Protein AF-A0A842MGS4-F1 (afdb_monomer_lite)

Foldseek 3Di:
DDVVVVVVVVVVVVVQVCQFQLPVDDQVVLQVVCCVPPCDPQVQWAWDQDPVRDIDTDRPWGWDWDRGTQFIWIDTPRDIWTQGSVGDTHD

Sequence (91 aa):
MSPKILALAAILTLAVALLAWAPWLDDNELHDMVLREKAEKDGTRGWVIMPDGSMEYTLICDYKVNWVPFGRWVASCEGGYFVTPWGQILP

pLDDT: mean 95.26, std 3.43, range [68.31, 98.0]

Structure (mmCIF, N/CA/C/O backbone):
data_AF-A0A842MGS4-F1
#
_entry.id   AF-A0A842MGS4-F1
#
loop_
_atom_site.group_PDB
_atom_site.id
_atom_site.type_symbol
_atom_site.label_atom_id
_atom_site.label_alt_id
_atom_site.label_comp_id
_atom_site.label_asym_id
_atom_site.label_entity_id
_atom_site.label_seq_id
_atom_site.pdbx_PDB_ins_code
_atom_site.Cartn_x
_atom_site.Cartn_y
_atom_site.Cartn_z
_atom_site.occupancy
_atom_site.B_iso_or_equiv
_atom_site.auth_seq_id
_atom_site.auth_comp_id
_atom_site.auth_asym_id
_atom_site.auth_atom_id
_atom_site.pdbx_PDB_model_num
ATOM 1 N N . MET A 1 1 ? -20.078 -11.477 35.803 1.00 68.31 1 MET A N 1
ATOM 2 C CA . MET A 1 1 ? -19.087 -10.513 35.267 1.00 68.31 1 MET A CA 1
ATOM 3 C C . MET A 1 1 ? -19.642 -9.106 35.460 1.00 68.31 1 MET A C 1
ATOM 5 O O . MET A 1 1 ? -20.838 -8.935 35.270 1.00 68.31 1 MET A O 1
ATOM 9 N N . SER A 1 2 ? -18.846 -8.130 35.911 1.00 92.69 2 SER A N 1
ATOM 10 C CA . SER A 1 2 ? -19.349 -6.765 36.170 1.00 92.69 2 SER A CA 1
ATOM 11 C C . SER A 1 2 ? -19.786 -6.082 34.861 1.00 92.69 2 SER A C 1
ATOM 13 O O . SER A 1 2 ? -19.076 -6.229 33.864 1.00 92.69 2 SER A O 1
ATOM 15 N N . PRO A 1 3 ? -20.888 -5.305 34.832 1.00 92.19 3 PRO A N 1
ATOM 16 C CA . PRO A 1 3 ? -21.329 -4.584 33.631 1.00 92.19 3 PRO A CA 1
ATOM 17 C C . PRO A 1 3 ? -20.251 -3.637 33.081 1.00 92.19 3 PRO A C 1
ATOM 19 O O . PRO A 1 3 ? -20.150 -3.445 31.874 1.00 92.19 3 PRO A O 1
ATOM 22 N N . LYS A 1 4 ? -19.375 -3.118 33.952 1.00 94.56 4 LYS A N 1
ATOM 23 C CA . LYS A 1 4 ? -18.212 -2.309 33.555 1.00 94.56 4 LYS A CA 1
ATOM 24 C C . LYS A 1 4 ? -17.190 -3.116 32.745 1.00 94.56 4 LYS A C 1
ATOM 26 O O . LYS A 1 4 ? -16.637 -2.612 31.777 1.00 94.56 4 LYS A O 1
ATOM 31 N N . ILE A 1 5 ? -16.966 -4.374 33.130 1.00 95.25 5 ILE A N 1
ATOM 32 C CA . ILE A 1 5 ? -16.043 -5.287 32.438 1.00 95.25 5 ILE A CA 1
ATOM 33 C C . ILE A 1 5 ? -16.622 -5.682 31.076 1.00 95.25 5 ILE A C 1
ATOM 35 O O . ILE A 1 5 ? -15.896 -5.700 30.089 1.00 95.25 5 ILE A O 1
ATOM 39 N N . LEU A 1 6 ? -17.932 -5.937 31.009 1.00 95.44 6 LEU A N 1
ATOM 40 C CA . LEU A 1 6 ? -18.641 -6.203 29.752 1.00 95.44 6 LEU A CA 1
ATOM 41 C C . LEU A 1 6 ? -18.538 -5.029 28.772 1.00 95.44 6 LEU A C 1
ATOM 43 O O . LEU A 1 6 ? -18.207 -5.240 27.609 1.00 95.44 6 LEU A O 1
ATOM 47 N N . ALA A 1 7 ? -18.766 -3.801 29.243 1.00 96.50 7 ALA A N 1
ATOM 48 C CA . ALA A 1 7 ? -18.646 -2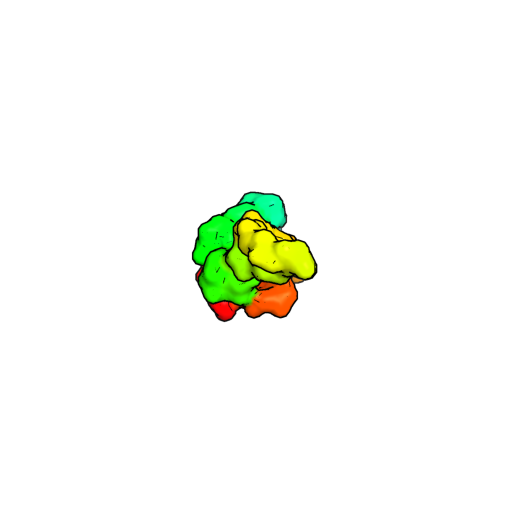.606 28.411 1.00 96.50 7 ALA A CA 1
ATOM 49 C C . ALA A 1 7 ? -17.214 -2.413 27.884 1.00 96.50 7 ALA A C 1
ATOM 51 O O . ALA A 1 7 ? -17.026 -2.165 26.696 1.00 96.50 7 ALA A O 1
ATOM 52 N N . LEU A 1 8 ? -16.203 -2.582 28.745 1.00 97.19 8 LEU A N 1
ATOM 53 C CA . LEU A 1 8 ? -14.799 -2.478 28.342 1.00 97.19 8 LEU A CA 1
ATOM 54 C C . LEU A 1 8 ? -14.433 -3.528 27.285 1.00 97.19 8 LEU A C 1
ATOM 56 O O . LEU A 1 8 ? -13.807 -3.194 26.282 1.00 97.19 8 LEU A O 1
ATOM 60 N N . ALA A 1 9 ? -14.849 -4.779 27.493 1.00 97.25 9 ALA A N 1
ATOM 61 C CA . ALA A 1 9 ? -14.612 -5.854 26.538 1.00 97.25 9 ALA A CA 1
ATOM 62 C C . ALA A 1 9 ? -15.260 -5.544 25.182 1.00 97.25 9 ALA A C 1
ATOM 64 O O . ALA A 1 9 ? -14.598 -5.664 24.158 1.00 97.25 9 ALA A O 1
ATOM 65 N N . ALA A 1 10 ? -16.507 -5.062 25.172 1.00 97.31 10 ALA A N 1
ATOM 66 C CA . ALA A 1 10 ? -17.202 -4.690 23.942 1.00 97.31 10 ALA A CA 1
ATOM 67 C C . ALA A 1 10 ? -16.488 -3.561 23.177 1.00 97.31 10 ALA A C 1
ATOM 69 O O . ALA A 1 10 ? -16.315 -3.660 21.963 1.00 97.31 10 ALA A O 1
ATOM 70 N N . ILE A 1 11 ? -16.028 -2.518 23.879 1.00 97.81 11 ILE A N 1
ATOM 71 C CA . ILE A 1 11 ? -15.265 -1.413 23.275 1.00 97.81 11 ILE A CA 1
ATOM 72 C C . ILE A 1 11 ? -13.957 -1.929 22.674 1.00 97.81 11 ILE A C 1
ATOM 74 O O . ILE A 1 11 ? -13.623 -1.588 21.541 1.00 97.81 11 ILE A O 1
ATOM 78 N N . LEU A 1 12 ? -13.229 -2.773 23.410 1.00 97.62 12 LEU A N 1
ATOM 79 C CA . LEU A 1 12 ? -11.972 -3.345 22.937 1.00 97.62 12 LEU A CA 1
ATOM 80 C C . LEU A 1 12 ? -12.192 -4.214 21.692 1.00 97.62 12 LEU A C 1
ATOM 82 O O . LEU A 1 12 ? -11.466 -4.078 20.712 1.00 97.62 12 LEU A O 1
ATOM 86 N N . THR A 1 13 ? -13.220 -5.064 21.698 1.00 97.62 13 THR A N 1
ATOM 87 C CA . THR A 1 13 ? -13.577 -5.896 20.543 1.00 97.62 13 THR A CA 1
ATOM 88 C C . THR A 1 13 ? -13.928 -5.043 19.327 1.00 97.62 13 THR A C 1
ATOM 90 O O . THR A 1 13 ? -13.457 -5.335 18.230 1.00 97.62 13 THR A O 1
ATOM 93 N N . LEU A 1 14 ? -14.695 -3.964 19.509 1.00 97.31 14 LEU A N 1
ATOM 94 C CA . LEU A 1 14 ? -15.033 -3.046 18.423 1.00 97.31 14 LEU A CA 1
ATOM 95 C C . LEU A 1 14 ? -13.792 -2.337 17.866 1.00 97.31 14 LEU A C 1
ATOM 97 O O . LEU A 1 14 ? -13.630 -2.255 16.651 1.00 97.31 14 LEU A O 1
ATOM 101 N N . ALA A 1 15 ? -12.897 -1.867 18.737 1.00 96.06 15 ALA A N 1
ATOM 102 C CA . ALA A 1 15 ? -11.654 -1.221 18.325 1.00 96.06 15 ALA A CA 1
ATOM 103 C C . ALA A 1 15 ? -10.765 -2.170 17.504 1.00 96.06 15 ALA A C 1
ATOM 105 O O . ALA A 1 15 ? -10.250 -1.784 16.455 1.00 96.06 15 ALA A O 1
ATOM 106 N N . VAL A 1 16 ? -10.635 -3.430 17.932 1.00 96.31 16 VAL A N 1
ATOM 107 C CA . VAL A 1 16 ? -9.884 -4.456 17.190 1.00 96.31 16 VAL A CA 1
ATOM 108 C C . VAL A 1 16 ? -10.545 -4.764 15.846 1.00 96.31 16 VAL A C 1
ATOM 110 O O . VAL A 1 16 ? -9.841 -4.871 14.847 1.00 96.31 16 VAL A O 1
ATOM 113 N N . ALA A 1 17 ? -11.877 -4.854 15.788 1.00 96.25 17 ALA A N 1
ATOM 114 C CA . ALA A 1 17 ? -12.597 -5.082 14.535 1.00 96.25 17 ALA A CA 1
ATOM 115 C C . ALA A 1 17 ? -12.405 -3.927 13.535 1.00 96.25 17 ALA A C 1
ATOM 117 O O . ALA A 1 17 ? -12.162 -4.171 12.353 1.00 96.25 17 ALA A O 1
ATOM 118 N N . LEU A 1 18 ? -12.448 -2.676 14.009 1.00 95.69 18 LEU A N 1
ATOM 119 C CA . LEU A 1 18 ? -12.193 -1.493 13.183 1.00 95.69 18 LEU A CA 1
ATOM 120 C C . LEU A 1 18 ? -10.758 -1.460 12.658 1.00 95.69 18 LEU A C 1
ATOM 122 O O . LEU A 1 18 ? -10.558 -1.166 11.485 1.00 95.69 18 LEU A O 1
ATOM 126 N N . LEU A 1 19 ? -9.772 -1.799 13.493 1.00 94.69 19 LEU A N 1
ATOM 127 C CA . LEU A 1 19 ? -8.374 -1.902 13.067 1.00 94.69 19 LEU A CA 1
ATOM 128 C C . LEU A 1 19 ? -8.160 -3.038 12.068 1.00 94.69 19 LEU A C 1
ATOM 130 O O . LEU A 1 19 ? -7.432 -2.857 11.099 1.00 94.69 19 LEU A O 1
ATOM 134 N N . ALA A 1 20 ? -8.797 -4.190 12.280 1.00 95.00 20 ALA A N 1
ATOM 135 C CA . ALA A 1 20 ? -8.691 -5.327 11.376 1.00 95.00 20 ALA A CA 1
ATOM 136 C C . ALA A 1 20 ? -9.269 -4.999 9.993 1.00 95.00 20 ALA A C 1
ATOM 138 O O . ALA A 1 20 ? -8.671 -5.360 8.984 1.00 95.00 20 ALA A O 1
ATOM 139 N N . TRP A 1 21 ? -10.404 -4.298 9.939 1.00 94.81 21 TRP A N 1
ATOM 140 C CA . TRP A 1 21 ? -11.025 -3.899 8.677 1.00 94.81 21 TRP A CA 1
ATOM 141 C C . TRP A 1 21 ? -10.305 -2.713 8.016 1.00 94.81 21 TRP A C 1
ATOM 143 O O . TRP A 1 21 ? -10.105 -2.721 6.800 1.00 94.81 21 TRP A O 1
ATOM 153 N N . ALA A 1 22 ? -9.883 -1.731 8.819 1.00 95.00 22 ALA A N 1
ATOM 154 C CA . ALA A 1 22 ? -9.291 -0.464 8.393 1.00 95.00 22 ALA A CA 1
ATOM 155 C C . ALA A 1 22 ? -10.095 0.204 7.251 1.00 95.00 22 ALA A C 1
ATOM 157 O O . ALA A 1 22 ? -9.587 0.347 6.135 1.00 95.00 22 ALA A O 1
ATOM 158 N N . PRO A 1 23 ? -11.368 0.587 7.491 1.00 94.62 23 PRO A N 1
ATOM 159 C CA . PRO A 1 23 ? -12.245 1.151 6.459 1.00 94.62 23 PRO A CA 1
ATOM 160 C C . PRO A 1 23 ? -11.824 2.543 5.971 1.00 94.62 23 PRO A C 1
ATOM 162 O O . PRO A 1 23 ? -12.338 3.012 4.965 1.00 94.62 23 PRO A O 1
ATOM 165 N N . TRP A 1 24 ? -10.919 3.216 6.683 1.00 95.19 24 TRP A N 1
ATOM 166 C CA . TRP A 1 24 ? -10.385 4.525 6.295 1.00 95.19 24 TRP A CA 1
ATOM 167 C C . TRP A 1 24 ? -9.225 4.442 5.294 1.00 95.19 24 TRP A C 1
ATOM 169 O O . TRP A 1 24 ? -8.748 5.479 4.850 1.00 95.19 24 TRP A O 1
ATOM 179 N N . LEU A 1 25 ? -8.741 3.238 4.971 1.00 96.38 25 LEU A N 1
ATOM 180 C CA . LEU A 1 25 ? -7.750 3.038 3.919 1.00 96.38 25 LEU A CA 1
ATOM 181 C C . LEU A 1 25 ? -8.454 2.950 2.560 1.00 96.38 25 LEU A C 1
ATOM 183 O O . LEU A 1 25 ? -9.187 1.985 2.320 1.00 96.38 25 LEU A O 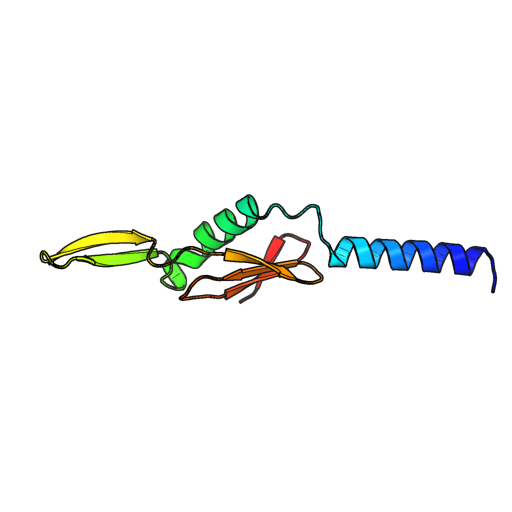1
ATOM 187 N N . ASP A 1 26 ? -8.214 3.939 1.697 1.00 96.94 26 ASP A N 1
ATOM 188 C CA . ASP A 1 26 ? -8.682 3.950 0.310 1.00 96.94 26 ASP A CA 1
ATOM 189 C C . ASP A 1 26 ? -7.721 3.170 -0.593 1.00 96.94 26 ASP A C 1
ATOM 191 O O . ASP A 1 26 ? -6.518 3.428 -0.626 1.00 96.94 26 ASP A O 1
ATOM 195 N N . ASP A 1 27 ? -8.250 2.195 -1.329 1.00 97.62 27 ASP A N 1
ATOM 196 C CA . ASP A 1 27 ? -7.418 1.295 -2.124 1.00 97.62 27 ASP A CA 1
ATOM 197 C C . ASP A 1 27 ? -6.732 2.021 -3.299 1.00 97.62 27 ASP A C 1
ATOM 199 O O . ASP A 1 27 ? -5.605 1.669 -3.641 1.00 97.62 27 ASP A O 1
ATOM 203 N N . ASN A 1 28 ? -7.341 3.061 -3.886 1.00 98.00 28 ASN A N 1
ATOM 204 C CA . ASN A 1 28 ? -6.710 3.812 -4.979 1.00 98.00 28 ASN A CA 1
ATOM 205 C C . ASN A 1 28 ? -5.590 4.714 -4.452 1.00 98.00 28 ASN A C 1
ATOM 207 O O . ASN A 1 28 ? -4.514 4.778 -5.040 1.00 98.00 28 ASN A O 1
ATOM 211 N N . GLU A 1 29 ? -5.803 5.370 -3.311 1.00 97.62 29 GLU A N 1
ATOM 212 C CA . GLU A 1 29 ? -4.764 6.177 -2.667 1.00 97.62 29 GLU A CA 1
ATOM 213 C C . GLU A 1 29 ? -3.551 5.319 -2.285 1.00 97.62 29 GLU A C 1
ATOM 215 O O . GLU A 1 29 ? -2.402 5.711 -2.507 1.00 97.62 29 GLU A O 1
ATOM 220 N N . LEU A 1 30 ? -3.796 4.117 -1.759 1.00 97.50 30 LEU A N 1
ATOM 221 C CA . LEU A 1 30 ? -2.741 3.171 -1.409 1.00 97.50 30 LEU A CA 1
ATOM 222 C C . LEU A 1 30 ? -1.995 2.636 -2.625 1.00 97.50 30 LEU A C 1
ATOM 224 O O . LEU A 1 30 ? -0.766 2.543 -2.592 1.00 97.50 30 LEU A O 1
ATOM 228 N N . HIS A 1 31 ? -2.728 2.303 -3.684 1.00 97.75 31 HIS A N 1
ATOM 229 C CA . HIS A 1 31 ? -2.156 1.940 -4.970 1.00 97.75 31 HIS A CA 1
ATOM 230 C C . HIS A 1 31 ? -1.195 3.025 -5.466 1.00 97.75 31 HIS A C 1
ATOM 232 O O . HIS A 1 31 ? -0.011 2.759 -5.678 1.00 97.75 31 HIS A O 1
ATOM 238 N N . ASP A 1 32 ? -1.675 4.264 -5.568 1.00 97.62 32 ASP A N 1
ATOM 239 C CA . ASP A 1 32 ? -0.911 5.384 -6.116 1.00 97.62 32 ASP A CA 1
ATOM 240 C C . ASP A 1 32 ? 0.294 5.742 -5.244 1.00 97.62 32 ASP A C 1
ATOM 242 O O . ASP A 1 32 ? 1.359 6.110 -5.748 1.00 97.62 32 ASP A O 1
ATOM 246 N N . MET A 1 33 ? 0.150 5.618 -3.924 1.00 97.31 33 MET A N 1
ATOM 247 C CA . MET A 1 33 ? 1.240 5.809 -2.975 1.00 97.31 33 MET A CA 1
ATOM 248 C C . MET A 1 33 ? 2.355 4.775 -3.186 1.00 97.31 33 MET A C 1
ATOM 250 O O . MET A 1 33 ? 3.520 5.158 -3.313 1.00 97.31 33 MET A O 1
ATOM 254 N N . VAL A 1 34 ? 2.018 3.483 -3.258 1.00 97.25 34 VAL A N 1
ATOM 255 C CA . VAL A 1 34 ? 3.005 2.411 -3.476 1.00 97.25 34 VAL A CA 1
ATOM 256 C C . VAL A 1 34 ? 3.629 2.530 -4.864 1.0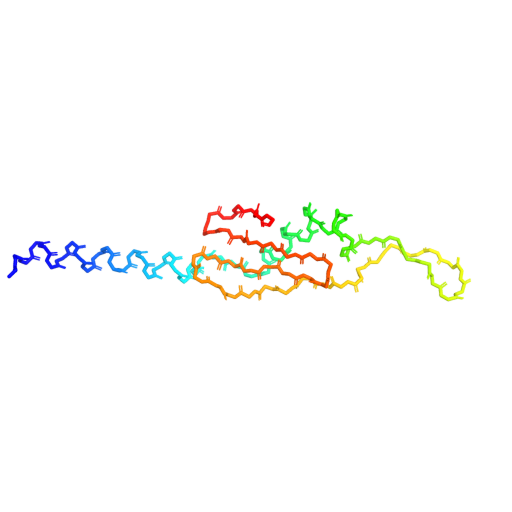0 97.25 34 VAL A C 1
ATOM 258 O O . VAL A 1 34 ? 4.856 2.499 -4.978 1.00 97.25 34 VAL A O 1
ATOM 261 N N . LEU A 1 35 ? 2.819 2.776 -5.896 1.00 96.75 35 LEU A N 1
ATOM 262 C CA . LEU A 1 35 ? 3.287 2.993 -7.263 1.00 96.75 35 LEU A CA 1
ATOM 263 C C . LEU A 1 35 ? 4.311 4.134 -7.326 1.00 96.75 35 LEU A C 1
ATOM 265 O O . LEU A 1 35 ? 5.384 3.986 -7.908 1.00 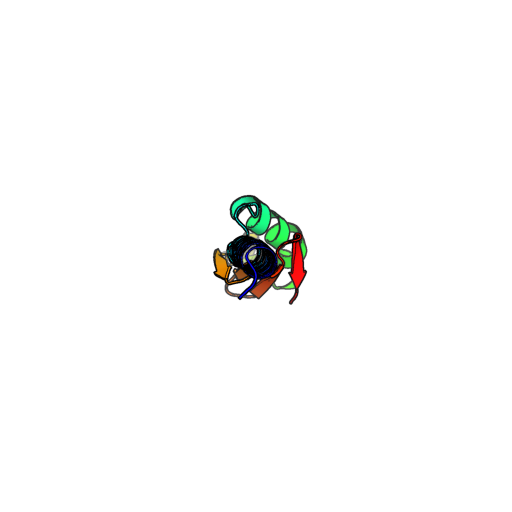96.75 35 LEU A O 1
ATOM 269 N N . ARG A 1 36 ? 4.035 5.260 -6.667 1.00 96.50 36 ARG A N 1
ATOM 270 C CA . ARG A 1 36 ? 4.946 6.411 -6.633 1.00 96.50 36 ARG A CA 1
ATOM 271 C C . ARG A 1 36 ? 6.258 6.123 -5.902 1.00 96.50 36 ARG A C 1
ATOM 273 O O . ARG A 1 36 ? 7.297 6.641 -6.298 1.00 96.50 36 ARG A O 1
ATOM 280 N N . GLU A 1 37 ? 6.231 5.352 -4.818 1.00 96.19 37 GLU A N 1
ATOM 281 C CA . GLU A 1 37 ? 7.406 5.171 -3.952 1.00 96.19 37 GLU A CA 1
ATOM 282 C C . GLU A 1 37 ? 8.288 3.969 -4.304 1.00 96.19 37 GLU A C 1
ATOM 284 O O . GLU A 1 37 ? 9.482 3.950 -3.947 1.00 96.19 37 GLU A O 1
ATOM 289 N N . LYS A 1 38 ? 7.692 2.952 -4.934 1.00 96.31 38 LYS A N 1
ATOM 290 C CA . LYS A 1 38 ? 8.285 1.622 -5.093 1.00 96.31 38 LYS A CA 1
ATOM 291 C C . LYS A 1 38 ? 8.421 1.172 -6.540 1.00 96.31 38 LYS A C 1
ATOM 293 O O . LYS A 1 38 ? 9.381 0.456 -6.803 1.00 96.31 38 LYS A O 1
ATOM 298 N N . ALA A 1 39 ? 7.585 1.651 -7.465 1.00 94.75 39 ALA A N 1
ATOM 299 C CA . ALA A 1 39 ? 7.501 1.046 -8.795 1.00 94.75 39 ALA A CA 1
ATOM 300 C C . ALA A 1 39 ? 8.811 1.069 -9.595 1.00 94.75 39 ALA A C 1
ATOM 302 O O . ALA A 1 39 ? 9.110 0.135 -10.329 1.00 94.75 39 ALA A O 1
ATOM 303 N N . GLU A 1 40 ? 9.614 2.125 -9.456 1.00 93.88 40 GLU A N 1
ATOM 304 C CA . GLU A 1 40 ? 10.930 2.191 -10.109 1.00 93.88 40 GLU A CA 1
ATOM 305 C C . GLU A 1 40 ? 11.968 1.284 -9.445 1.00 93.88 40 GLU A C 1
ATOM 307 O O . GLU A 1 40 ? 12.921 0.846 -10.083 1.00 93.88 40 GLU A O 1
ATOM 312 N N . LYS A 1 41 ? 11.816 1.036 -8.141 1.00 93.06 41 LYS A N 1
ATOM 313 C CA . LYS A 1 41 ? 12.782 0.277 -7.340 1.00 93.06 41 LYS A CA 1
ATOM 314 C C . LYS A 1 41 ? 12.588 -1.217 -7.493 1.00 93.06 41 LYS A C 1
ATOM 316 O O . LYS A 1 41 ? 13.576 -1.943 -7.472 1.00 93.06 41 LYS A O 1
ATOM 321 N N . ASP A 1 42 ? 11.341 -1.662 -7.583 1.00 92.75 42 ASP A N 1
ATOM 322 C CA . ASP A 1 42 ? 11.031 -3.074 -7.777 1.00 92.75 42 ASP A CA 1
ATOM 323 C C . ASP A 1 42 ? 10.894 -3.463 -9.250 1.00 92.75 42 ASP A C 1
ATOM 325 O O . ASP A 1 42 ? 10.878 -4.646 -9.546 1.00 92.75 42 ASP A O 1
ATOM 329 N N . GLY A 1 43 ? 10.878 -2.502 -10.177 1.00 91.56 43 GLY A N 1
ATOM 330 C CA . GLY A 1 43 ? 10.785 -2.782 -11.610 1.00 91.56 43 GLY A CA 1
ATOM 331 C C . GLY A 1 43 ? 9.352 -2.901 -12.125 1.00 91.56 43 GLY A C 1
ATOM 332 O O . GLY A 1 43 ? 9.159 -3.180 -13.303 1.00 91.56 43 GLY A O 1
ATOM 333 N N . THR A 1 44 ? 8.344 -2.608 -11.299 1.00 93.94 44 THR A N 1
ATOM 334 C CA . THR A 1 44 ? 6.950 -2.422 -11.744 1.00 93.94 44 THR A CA 1
ATOM 335 C C . THR A 1 44 ? 6.859 -1.358 -12.849 1.00 93.94 44 THR A C 1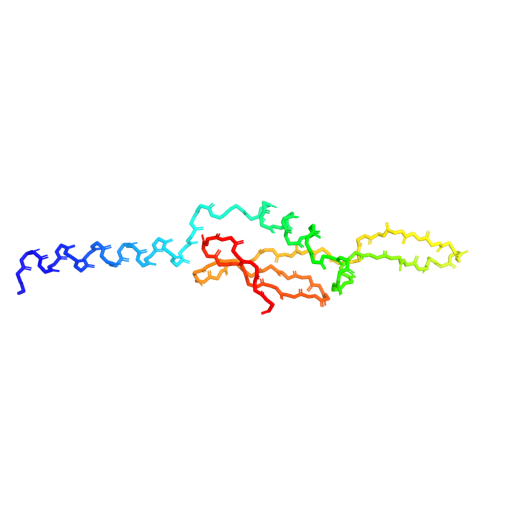
ATOM 337 O O . THR A 1 44 ? 6.054 -1.482 -13.775 1.00 93.94 44 THR A O 1
ATOM 340 N N . ARG A 1 45 ? 7.710 -0.324 -12.800 1.00 95.12 45 ARG A N 1
ATOM 341 C CA . ARG A 1 45 ? 7.845 0.707 -13.836 1.00 95.12 45 ARG A CA 1
ATOM 342 C C . ARG A 1 45 ? 9.302 0.863 -14.249 1.00 95.12 45 ARG A C 1
ATOM 344 O O . ARG A 1 45 ? 10.178 1.004 -13.399 1.00 95.12 45 ARG A O 1
ATOM 351 N N . GLY A 1 46 ? 9.563 0.883 -15.551 1.00 93.75 46 GLY A N 1
ATOM 352 C CA . GLY A 1 46 ? 10.930 0.959 -16.050 1.00 93.75 46 GLY A CA 1
ATOM 353 C C . GLY A 1 46 ? 11.031 1.081 -17.562 1.00 93.75 46 GLY A C 1
ATOM 354 O O . GLY A 1 46 ? 10.033 1.120 -18.280 1.00 93.75 46 GLY A O 1
ATOM 355 N N . TRP A 1 47 ? 12.272 1.158 -18.039 1.00 93.62 47 TRP A N 1
ATOM 356 C CA . TRP A 1 47 ? 12.586 1.156 -19.463 1.00 93.62 47 TRP A CA 1
ATOM 357 C C . TRP A 1 47 ? 12.532 -0.263 -20.020 1.00 93.62 47 TRP A C 1
ATOM 359 O O . TRP A 1 47 ? 13.193 -1.162 -19.502 1.00 93.62 47 TRP A O 1
ATOM 369 N N . VAL A 1 48 ? 11.789 -0.442 -21.107 1.00 92.12 48 VAL A N 1
ATOM 370 C CA . VAL A 1 48 ? 11.668 -1.712 -21.825 1.00 92.12 48 VAL A CA 1
ATOM 371 C C . VAL A 1 48 ? 12.100 -1.500 -23.272 1.00 92.12 48 VAL A C 1
ATOM 373 O O . VAL A 1 48 ? 11.794 -0.470 -23.875 1.00 92.12 48 VAL A O 1
ATOM 376 N N . ILE A 1 49 ? 12.838 -2.468 -23.821 1.00 94.06 49 ILE A N 1
ATOM 377 C CA . ILE A 1 49 ? 13.197 -2.487 -25.241 1.00 94.06 49 ILE A CA 1
ATOM 378 C C . ILE A 1 49 ? 12.062 -3.171 -25.997 1.00 94.06 49 ILE A C 1
ATOM 380 O O . ILE A 1 49 ? 11.768 -4.346 -25.769 1.00 94.06 49 ILE A O 1
ATOM 384 N N . MET A 1 50 ? 11.437 -2.428 -26.896 1.00 93.12 50 MET A N 1
ATOM 385 C CA . MET A 1 50 ? 10.347 -2.905 -27.733 1.00 93.12 50 MET A CA 1
ATOM 386 C C . MET A 1 50 ? 10.883 -3.753 -28.900 1.00 93.12 50 MET A C 1
ATOM 388 O O . MET A 1 50 ? 12.066 -3.665 -29.241 1.00 93.12 50 MET A O 1
ATOM 392 N N . PRO A 1 51 ? 10.044 -4.579 -29.557 1.00 94.81 51 PRO A N 1
ATOM 393 C CA . PRO A 1 51 ? 10.488 -5.442 -30.658 1.00 94.81 51 PRO A CA 1
ATOM 394 C C . PRO A 1 51 ? 11.108 -4.702 -31.854 1.00 94.81 51 PRO A C 1
ATOM 396 O O . PRO A 1 51 ? 11.862 -5.299 -32.618 1.00 94.81 51 PRO A O 1
ATOM 399 N N . ASP A 1 52 ? 10.795 -3.417 -32.024 1.00 95.88 52 ASP A N 1
ATOM 400 C CA . ASP A 1 52 ? 11.360 -2.542 -33.057 1.00 95.88 52 ASP A CA 1
ATOM 401 C C . ASP A 1 52 ? 12.719 -1.923 -32.666 1.00 95.88 52 ASP A C 1
ATOM 403 O O . ASP A 1 52 ? 13.310 -1.179 -33.449 1.00 95.88 52 ASP A O 1
ATOM 407 N N . GLY A 1 53 ? 13.229 -2.239 -31.472 1.00 94.31 53 GLY A N 1
ATOM 408 C CA . GLY A 1 53 ? 14.475 -1.710 -30.922 1.00 94.31 53 GLY A CA 1
ATOM 409 C C . GLY A 1 53 ? 14.345 -0.339 -30.253 1.00 94.31 53 GLY A C 1
ATOM 410 O O . GLY A 1 53 ? 15.354 0.190 -29.783 1.00 94.31 53 GLY A O 1
ATOM 411 N N . SER A 1 54 ? 13.145 0.245 -30.189 1.00 96.19 54 SER A N 1
ATOM 412 C CA . SER A 1 54 ? 12.899 1.474 -29.430 1.00 96.19 54 SER A CA 1
ATOM 413 C C . SER A 1 54 ? 12.871 1.208 -27.920 1.00 96.19 54 SER A C 1
ATOM 415 O O . SER A 1 54 ? 12.617 0.089 -27.472 1.00 96.19 54 SER A O 1
ATOM 417 N N . MET A 1 55 ? 13.174 2.235 -27.121 1.00 95.19 55 MET A N 1
ATOM 418 C CA . MET A 1 55 ? 13.053 2.176 -25.663 1.00 95.19 55 MET A CA 1
ATOM 419 C C . MET A 1 55 ? 11.849 2.992 -25.217 1.00 95.19 55 MET A C 1
ATOM 421 O O . MET A 1 55 ? 11.753 4.178 -25.534 1.00 95.19 55 MET A O 1
ATOM 425 N N . GLU A 1 56 ? 10.977 2.373 -24.431 1.00 95.62 56 GLU A N 1
ATOM 426 C CA . GLU A 1 56 ? 9.809 3.024 -23.848 1.00 95.62 56 GLU A CA 1
ATOM 427 C C . GLU A 1 56 ? 9.848 2.884 -22.328 1.00 95.62 56 GLU A C 1
ATOM 429 O O . GLU A 1 56 ? 10.134 1.811 -21.794 1.00 95.62 56 GLU A O 1
ATOM 434 N N . TYR A 1 57 ? 9.585 3.982 -21.622 1.00 93.69 57 TYR A N 1
ATOM 435 C CA . TYR A 1 57 ? 9.411 3.951 -20.177 1.00 93.69 57 TYR A CA 1
ATOM 436 C C . TYR A 1 57 ? 7.941 3.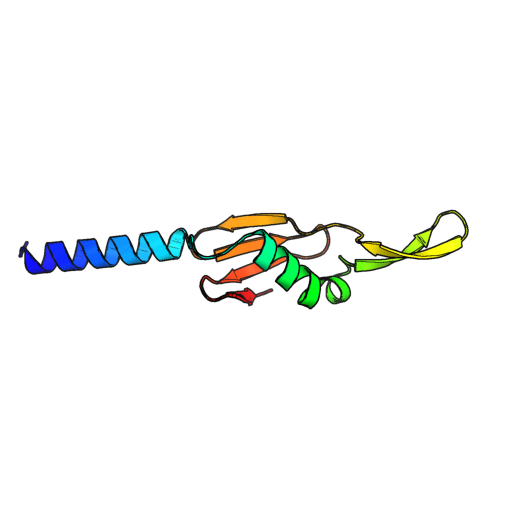677 -19.879 1.00 93.69 57 TYR A C 1
ATOM 438 O O . TYR A 1 57 ? 7.087 4.543 -20.084 1.00 93.69 57 TYR A O 1
ATOM 446 N N . THR A 1 58 ? 7.644 2.468 -19.416 1.00 94.31 58 THR A N 1
ATOM 447 C CA . THR A 1 58 ? 6.269 1.985 -19.300 1.00 94.31 58 THR A CA 1
ATOM 448 C C . THR A 1 58 ? 6.012 1.289 -17.969 1.00 94.31 58 THR A C 1
ATOM 450 O O . THR A 1 58 ? 6.926 0.976 -17.201 1.00 94.31 58 THR A O 1
ATOM 453 N N . LEU A 1 59 ? 4.729 1.111 -17.672 1.00 93.88 59 LEU A N 1
ATOM 454 C CA . LEU A 1 59 ? 4.254 0.284 -16.574 1.00 93.88 59 LEU A CA 1
ATOM 455 C C . LEU A 1 59 ? 4.264 -1.173 -17.045 1.00 93.88 59 LEU A C 1
ATOM 457 O O . LEU A 1 59 ? 3.571 -1.516 -18.001 1.00 93.88 59 LEU A O 1
ATOM 461 N N . ILE A 1 60 ? 5.063 -2.012 -16.392 1.00 93.44 60 ILE A N 1
ATOM 462 C CA . ILE A 1 60 ? 5.275 -3.409 -16.787 1.00 93.44 60 ILE A CA 1
ATOM 463 C C . ILE A 1 60 ? 4.170 -4.292 -16.206 1.00 93.44 60 ILE A C 1
ATOM 465 O O . ILE A 1 60 ? 3.519 -5.039 -16.934 1.00 93.44 60 ILE A O 1
ATOM 469 N N . CYS A 1 61 ? 3.925 -4.183 -14.899 1.00 91.00 61 CYS A N 1
ATOM 470 C CA . CYS A 1 61 ? 2.848 -4.896 -14.222 1.00 91.00 61 CYS A CA 1
ATOM 471 C C . CYS A 1 61 ? 2.307 -4.049 -13.075 1.00 91.00 61 CYS A C 1
ATOM 473 O O . CYS A 1 61 ? 3.053 -3.717 -12.164 1.00 91.00 61 CYS A O 1
ATOM 475 N N . ASP A 1 62 ? 1.025 -3.698 -13.127 1.00 96.06 62 ASP A N 1
ATOM 476 C CA . ASP A 1 62 ? 0.421 -2.787 -12.156 1.00 96.06 62 ASP A CA 1
ATOM 477 C C . ASP A 1 62 ? 0.218 -3.429 -10.776 1.00 96.06 62 ASP A C 1
ATOM 479 O O . ASP A 1 62 ? 0.144 -4.659 -10.647 1.00 96.06 62 ASP A O 1
ATOM 483 N N . TYR A 1 63 ? 0.098 -2.604 -9.736 1.00 97.50 63 TYR A N 1
ATOM 484 C CA . TYR A 1 63 ? -0.191 -3.110 -8.399 1.00 97.50 63 TYR A CA 1
ATOM 485 C C . TYR A 1 63 ? -1.669 -3.460 -8.243 1.00 97.50 63 TYR A C 1
ATOM 487 O O . TYR A 1 63 ? -2.575 -2.762 -8.688 1.00 97.50 63 TYR A O 1
ATOM 495 N N . LYS A 1 64 ? -1.929 -4.525 -7.491 1.00 98.00 64 LYS A N 1
ATOM 496 C CA . LYS A 1 64 ? -3.255 -4.874 -6.998 1.00 98.00 64 LYS A CA 1
ATOM 497 C C . LYS A 1 64 ? -3.303 -4.726 -5.488 1.00 98.00 64 LYS A C 1
ATOM 499 O O . LYS A 1 64 ? -2.513 -5.337 -4.767 1.00 98.00 64 LYS A O 1
ATOM 504 N N . VAL A 1 65 ? -4.287 -3.971 -5.017 1.00 98.00 65 VAL A N 1
ATOM 505 C CA . VAL A 1 65 ? -4.582 -3.823 -3.593 1.00 98.00 65 VAL A CA 1
ATOM 506 C C . VAL A 1 65 ? -5.539 -4.925 -3.161 1.00 98.00 65 VAL A C 1
ATOM 508 O O . VAL A 1 65 ? -6.568 -5.165 -3.790 1.00 98.00 65 VAL A O 1
ATOM 511 N N . ASN A 1 66 ? -5.178 -5.633 -2.098 1.00 97.75 66 ASN A N 1
ATOM 512 C CA . ASN A 1 66 ? -6.001 -6.668 -1.496 1.00 97.75 66 ASN A CA 1
ATOM 513 C C . ASN A 1 66 ? -6.171 -6.382 -0.007 1.00 97.75 66 ASN A C 1
ATOM 515 O O . ASN A 1 66 ? -5.233 -5.981 0.688 1.00 97.75 66 ASN A O 1
ATOM 519 N N . TRP A 1 67 ? -7.376 -6.626 0.496 1.00 96.56 67 TRP A N 1
ATOM 520 C CA . TRP A 1 67 ? -7.647 -6.531 1.920 1.00 96.56 67 TRP A CA 1
ATOM 521 C C . TRP A 1 67 ? -6.941 -7.648 2.693 1.00 96.56 67 TRP A C 1
ATOM 523 O O . TRP A 1 67 ? -6.992 -8.816 2.306 1.00 96.56 67 TRP A O 1
ATOM 533 N N . VAL A 1 68 ? -6.332 -7.285 3.818 1.00 95.81 68 VAL A N 1
ATOM 534 C CA . VAL A 1 68 ? -5.801 -8.205 4.828 1.00 95.81 68 VAL A CA 1
ATOM 535 C C . VAL A 1 68 ? -6.084 -7.621 6.214 1.00 95.81 68 VAL A C 1
ATOM 537 O O . VAL A 1 68 ? -6.189 -6.398 6.344 1.00 95.81 68 VAL A O 1
ATOM 540 N N . PRO A 1 69 ? -6.204 -8.447 7.270 1.00 94.81 69 PRO A N 1
ATOM 541 C CA . PRO A 1 69 ? -6.400 -7.928 8.613 1.00 94.81 69 PRO A CA 1
ATOM 542 C C . PRO A 1 69 ? -5.306 -6.925 8.980 1.00 94.81 69 PRO A C 1
ATOM 544 O O . PRO A 1 69 ? -4.120 -7.214 8.829 1.00 94.81 69 PRO A O 1
ATOM 547 N N . PHE A 1 70 ? -5.721 -5.772 9.500 1.00 95.25 70 PHE A N 1
ATOM 548 C CA . PHE A 1 70 ? -4.828 -4.701 9.942 1.00 95.25 70 PHE A CA 1
ATOM 549 C C . PHE A 1 70 ? -4.058 -4.017 8.807 1.00 95.25 70 PHE A C 1
ATOM 551 O O . PHE A 1 70 ? -2.964 -3.516 9.046 1.00 95.25 70 PHE A O 1
ATOM 558 N N . GLY A 1 71 ? -4.600 -3.951 7.589 1.00 96.56 71 GLY A N 1
ATOM 559 C CA . GLY A 1 71 ? -3.960 -3.179 6.525 1.00 96.56 71 GLY A CA 1
ATOM 560 C C . GLY A 1 71 ? -4.441 -3.503 5.118 1.00 96.56 71 GLY A C 1
ATOM 561 O O . GLY A 1 71 ? -5.589 -3.904 4.902 1.00 96.56 71 GLY A O 1
ATOM 562 N N . ARG A 1 72 ? -3.538 -3.320 4.155 1.00 97.94 72 ARG A N 1
ATOM 563 C CA . ARG A 1 72 ? -3.671 -3.785 2.770 1.00 97.94 72 ARG A CA 1
ATOM 564 C C . ARG A 1 72 ? -2.388 -4.451 2.303 1.00 97.94 72 ARG A C 1
ATOM 566 O O . ARG A 1 72 ? -1.294 -4.043 2.672 1.00 97.94 72 ARG A O 1
ATOM 573 N N . TRP A 1 73 ? -2.537 -5.456 1.455 1.00 97.94 73 TRP A N 1
ATOM 574 C CA . TRP A 1 73 ? -1.441 -6.040 0.700 1.00 97.94 73 TRP A CA 1
ATOM 575 C C . TRP A 1 73 ? -1.481 -5.485 -0.722 1.00 97.94 73 TRP A C 1
ATOM 577 O O . TRP A 1 73 ? -2.451 -5.719 -1.445 1.00 97.94 73 TRP A O 1
ATOM 587 N N . VAL A 1 74 ? -0.455 -4.731 -1.103 1.00 98.00 74 VAL A N 1
ATOM 588 C CA . VAL A 1 74 ? -0.333 -4.067 -2.404 1.00 98.00 74 VAL A CA 1
ATOM 589 C C . VAL A 1 74 ? 0.788 -4.745 -3.173 1.00 98.00 74 VAL A C 1
ATOM 591 O O . VAL A 1 74 ? 1.946 -4.644 -2.777 1.00 98.00 74 VAL A O 1
ATOM 594 N N . ALA A 1 75 ? 0.459 -5.472 -4.238 1.00 97.25 75 ALA A N 1
ATOM 595 C CA . ALA A 1 75 ? 1.442 -6.287 -4.949 1.00 97.25 75 ALA A CA 1
ATOM 596 C C . ALA A 1 75 ? 1.283 -6.233 -6.467 1.00 97.25 75 ALA A C 1
ATOM 598 O O . ALA A 1 75 ? 0.165 -6.272 -6.975 1.00 97.25 75 ALA A O 1
ATOM 599 N N . SER A 1 76 ? 2.414 -6.158 -7.157 1.00 95.75 76 SER A N 1
ATOM 600 C CA . SER A 1 76 ? 2.571 -6.333 -8.595 1.00 95.75 76 SER A CA 1
ATOM 601 C C . SER A 1 76 ? 3.199 -7.705 -8.875 1.00 95.75 76 SER A C 1
ATOM 603 O O . SER A 1 76 ? 3.362 -8.539 -7.980 1.00 95.75 76 SER A O 1
ATOM 605 N N . CYS A 1 77 ? 3.551 -7.954 -10.133 1.00 92.06 77 CYS A N 1
ATOM 606 C CA . CYS A 1 77 ? 4.311 -9.136 -10.529 1.00 92.06 77 CYS A CA 1
ATOM 607 C C . CYS A 1 77 ? 5.752 -9.121 -9.991 1.00 92.06 77 CYS A C 1
ATOM 609 O O . CYS A 1 77 ? 6.353 -10.183 -9.852 1.00 92.06 77 CYS A O 1
ATOM 611 N N . GLU A 1 78 ? 6.291 -7.932 -9.709 1.00 91.56 78 GLU A N 1
ATOM 612 C CA . GLU A 1 78 ? 7.703 -7.723 -9.373 1.00 91.56 78 GLU A CA 1
ATOM 613 C C . GLU A 1 78 ? 7.927 -7.488 -7.870 1.00 91.56 78 GLU A C 1
ATOM 615 O O . GLU A 1 78 ? 8.985 -7.815 -7.332 1.00 91.56 78 GLU A O 1
ATOM 620 N N . GLY A 1 79 ? 6.924 -6.962 -7.159 1.00 91.56 79 GLY A N 1
ATOM 621 C CA . GLY A 1 79 ? 7.044 -6.616 -5.745 1.00 91.56 79 GLY A CA 1
ATOM 622 C C . GLY A 1 79 ? 5.729 -6.709 -4.981 1.00 91.56 79 GLY A C 1
ATOM 623 O O . GLY A 1 79 ? 4.641 -6.638 -5.545 1.00 91.56 79 GLY A O 1
ATOM 624 N N . GLY A 1 80 ? 5.824 -6.870 -3.664 1.00 96.00 80 GLY A N 1
ATOM 625 C CA . GLY A 1 80 ? 4.680 -6.896 -2.760 1.00 96.00 80 GLY A CA 1
ATOM 626 C C . GLY A 1 80 ? 4.985 -6.118 -1.493 1.00 96.00 80 GLY A C 1
ATOM 627 O O . GLY A 1 80 ? 6.092 -6.200 -0.973 1.00 96.00 80 GLY A O 1
ATOM 628 N N . TYR A 1 81 ? 4.006 -5.356 -1.017 1.00 97.75 81 TYR A N 1
ATOM 629 C CA . TYR A 1 81 ? 4.151 -4.484 0.137 1.00 97.75 81 TYR A CA 1
ATOM 630 C C . TYR A 1 81 ? 2.938 -4.583 1.049 1.00 97.75 81 TYR A C 1
ATOM 632 O O . TYR A 1 81 ? 1.788 -4.540 0.602 1.00 97.75 81 TYR A O 1
ATOM 640 N N . PHE A 1 82 ? 3.190 -4.645 2.351 1.00 97.94 82 PHE A N 1
ATOM 641 C CA . PHE A 1 82 ? 2.142 -4.500 3.350 1.00 97.94 82 PHE A CA 1
ATOM 642 C C . PHE A 1 82 ? 2.015 -3.035 3.754 1.00 97.94 82 PHE A C 1
ATOM 644 O O . PHE A 1 82 ? 2.969 -2.438 4.252 1.00 97.94 82 PHE A O 1
ATOM 651 N N . VAL A 1 83 ? 0.826 -2.462 3.582 1.00 97.88 83 VAL A N 1
ATOM 652 C CA . VAL A 1 83 ? 0.500 -1.136 4.102 1.00 97.88 83 VAL A CA 1
ATOM 653 C C . VAL A 1 83 ? -0.287 -1.273 5.394 1.00 97.88 83 VAL A C 1
ATOM 655 O O . VAL A 1 83 ? -1.365 -1.867 5.428 1.00 97.88 83 VAL A O 1
ATOM 658 N N . THR A 1 84 ? 0.260 -0.710 6.464 1.00 96.81 84 THR A N 1
ATOM 659 C CA . THR A 1 84 ? -0.316 -0.761 7.811 1.00 96.81 84 THR A CA 1
ATOM 660 C C . THR A 1 84 ? -1.572 0.121 7.932 1.00 96.81 84 THR A C 1
ATOM 662 O O . THR A 1 84 ? -1.813 0.976 7.074 1.00 96.81 84 THR A O 1
ATOM 665 N N . PRO A 1 85 ? -2.360 0.026 9.026 1.00 95.00 85 PRO A N 1
ATOM 666 C CA . PRO A 1 85 ? -3.567 0.841 9.211 1.00 95.00 85 PRO A CA 1
ATOM 667 C C . PRO A 1 85 ? -3.297 2.348 9.272 1.00 95.00 85 PRO A C 1
ATOM 669 O O . PRO A 1 85 ? -4.228 3.139 9.175 1.00 95.00 85 PRO A O 1
ATOM 672 N N . TRP A 1 86 ? -2.044 2.750 9.473 1.00 93.44 86 TRP A N 1
ATOM 673 C CA . TRP A 1 86 ? -1.617 4.146 9.587 1.00 93.44 86 TRP A CA 1
ATOM 674 C C . TRP A 1 86 ? -0.841 4.616 8.344 1.00 93.44 86 TRP A C 1
ATOM 676 O O . TRP A 1 86 ? -0.231 5.679 8.383 1.00 93.44 86 TRP A O 1
ATOM 686 N N . GLY A 1 87 ? -0.844 3.831 7.257 1.00 92.81 87 GLY A N 1
ATOM 687 C CA . GLY A 1 87 ? -0.281 4.223 5.958 1.00 92.81 87 GLY A CA 1
ATOM 688 C C . GLY A 1 87 ? 1.217 3.959 5.779 1.00 92.81 87 GLY A C 1
ATOM 689 O O . GLY A 1 87 ? 1.812 4.444 4.823 1.00 92.81 87 GLY A O 1
ATOM 690 N N . GLN A 1 88 ? 1.858 3.196 6.667 1.00 96.88 88 GLN A N 1
ATOM 691 C CA . GLN A 1 88 ? 3.275 2.857 6.512 1.00 96.88 88 GLN A CA 1
ATOM 692 C C . GLN A 1 88 ? 3.450 1.690 5.531 1.00 96.88 88 GLN A C 1
ATOM 694 O O . GLN A 1 88 ? 2.825 0.648 5.717 1.00 96.88 88 GLN A O 1
ATOM 699 N N . ILE A 1 89 ? 4.342 1.836 4.545 1.00 97.56 89 ILE A N 1
ATOM 700 C CA . ILE A 1 89 ? 4.696 0.780 3.582 1.00 97.56 89 ILE A CA 1
ATOM 701 C C . ILE A 1 89 ? 5.823 -0.095 4.147 1.00 97.56 89 ILE A C 1
ATOM 703 O O . ILE A 1 89 ? 6.926 0.397 4.404 1.00 97.56 89 ILE A O 1
ATOM 707 N N . LEU A 1 90 ? 5.568 -1.393 4.291 1.00 96.69 90 LEU A N 1
ATOM 708 C CA . LEU A 1 90 ? 6.534 -2.411 4.703 1.00 96.69 90 LEU A CA 1
ATOM 709 C C . LEU A 1 90 ? 6.846 -3.356 3.524 1.00 96.69 90 LEU A C 1
ATOM 711 O O . LEU A 1 90 ? 5.910 -3.724 2.810 1.00 96.69 90 LEU A O 1
ATOM 715 N N . PRO A 1 91 ? 8.128 -3.703 3.290 1.00 90.69 91 PRO A N 1
ATOM 716 C CA . PRO A 1 91 ? 8.534 -4.697 2.294 1.00 90.69 91 PRO A CA 1
ATOM 717 C C . PRO A 1 91 ? 8.171 -6.128 2.704 1.00 90.69 91 PRO A C 1
ATOM 719 O O . PRO A 1 91 ? 7.993 -6.375 3.921 1.00 90.69 91 PRO A O 1
#

Radius of gyration: 19.42 Å; chains: 1; bounding box: 36×17×69 Å

Secondary structure (DSSP, 8-state):
--HHHHHHHHHHHHHHHHHHH-TT--HHHHHHHHHHHHHHHHSSEEEEE-TTS-EEEEESS--EEEEETTEEEEE-SS-EEEEPTTS-EE-